Protein AF-A0A2G7G000-F1 (afdb_monomer_lite)

Structure (mmCIF, N/CA/C/O backbone):
data_AF-A0A2G7G000-F1
#
_entry.id   AF-A0A2G7G000-F1
#
loop_
_atom_site.group_PDB
_atom_site.id
_atom_site.type_symbol
_atom_site.label_atom_id
_atom_site.label_alt_id
_atom_site.label_comp_id
_atom_site.label_asym_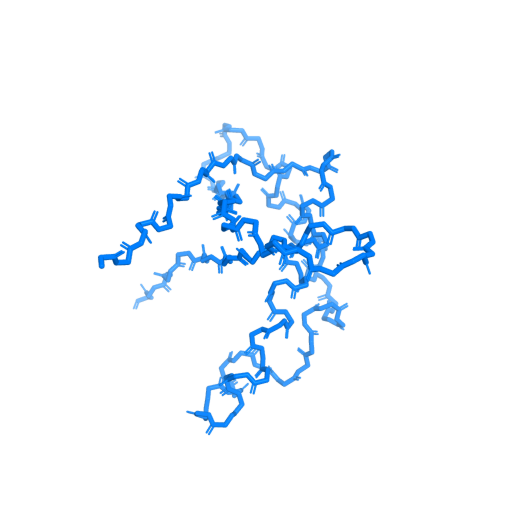id
_atom_site.label_entity_id
_atom_site.label_seq_id
_atom_site.pdbx_PDB_ins_code
_atom_site.Cartn_x
_atom_site.Cartn_y
_atom_site.Cartn_z
_atom_site.occupancy
_atom_site.B_iso_or_equiv
_atom_site.auth_seq_id
_atom_site.auth_comp_id
_atom_site.auth_asym_id
_atom_site.auth_atom_id
_atom_site.pdbx_PDB_model_num
ATOM 1 N N . MET A 1 1 ? -24.533 -7.191 -23.619 1.00 37.38 1 MET A N 1
ATOM 2 C CA . MET A 1 1 ? -24.565 -6.164 -22.559 1.00 37.38 1 MET A CA 1
ATOM 3 C C . MET A 1 1 ? -23.616 -6.609 -21.466 1.00 37.38 1 MET A C 1
ATOM 5 O O . MET A 1 1 ? -23.863 -7.637 -20.851 1.00 37.38 1 MET A O 1
ATOM 9 N N . SER A 1 2 ? -22.476 -5.940 -21.325 1.00 48.72 2 SER A N 1
ATOM 10 C CA . SER A 1 2 ? -21.493 -6.230 -20.278 1.00 48.72 2 SER A CA 1
ATOM 11 C C . SER A 1 2 ? -22.097 -5.888 -18.916 1.00 48.72 2 SER A C 1
ATOM 13 O O . SER A 1 2 ? -22.568 -4.767 -18.734 1.00 48.72 2 SER A O 1
ATOM 15 N N . LYS A 1 3 ? -22.117 -6.849 -17.983 1.00 58.22 3 LYS A N 1
ATOM 16 C CA . LYS A 1 3 ? -22.452 -6.590 -16.575 1.00 58.22 3 LYS A CA 1
ATOM 17 C C . LYS A 1 3 ? -21.545 -5.462 -16.080 1.00 58.22 3 LYS A C 1
ATOM 19 O O . LYS A 1 3 ? -20.327 -5.565 -16.199 1.00 58.22 3 LYS A O 1
ATOM 24 N N . SER A 1 4 ? -22.134 -4.389 -15.567 1.00 61.41 4 SER A N 1
ATOM 25 C CA . SER A 1 4 ? -21.396 -3.369 -14.832 1.00 61.41 4 SER A CA 1
ATOM 26 C C . SER A 1 4 ? -20.777 -4.054 -13.618 1.00 61.41 4 SER A C 1
ATOM 28 O O . SER A 1 4 ? -21.515 -4.567 -12.779 1.00 61.41 4 SER A O 1
ATOM 30 N N . ASN A 1 5 ? -19.448 -4.112 -13.533 1.00 67.00 5 ASN A N 1
ATOM 31 C CA . ASN A 1 5 ? -18.790 -4.582 -12.318 1.00 67.00 5 ASN A CA 1
ATOM 32 C C . ASN A 1 5 ? -19.070 -3.541 -11.230 1.00 67.00 5 ASN A C 1
ATOM 34 O O . ASN A 1 5 ? -18.538 -2.431 -11.275 1.00 67.00 5 ASN A O 1
ATOM 38 N N . GLN A 1 6 ? -19.978 -3.862 -10.312 1.00 80.62 6 GLN A N 1
ATOM 39 C CA . GLN A 1 6 ? -20.299 -2.997 -9.189 1.00 80.62 6 GLN A CA 1
ATOM 40 C C . GLN A 1 6 ? -19.199 -3.150 -8.140 1.00 80.62 6 GLN A C 1
ATOM 42 O O . GLN A 1 6 ? -18.964 -4.248 -7.638 1.00 80.62 6 GLN A O 1
ATOM 47 N N . PHE A 1 7 ? -18.517 -2.047 -7.834 1.00 85.81 7 PHE A N 1
ATOM 48 C CA . PHE A 1 7 ? -17.539 -1.997 -6.755 1.00 85.81 7 PHE A CA 1
ATOM 49 C C . PHE A 1 7 ? -18.228 -1.625 -5.441 1.00 85.81 7 PHE A C 1
ATOM 51 O O . PHE A 1 7 ? -19.014 -0.676 -5.388 1.00 85.81 7 PHE A O 1
ATOM 58 N N . GLN A 1 8 ? -17.906 -2.358 -4.382 1.00 88.94 8 GLN A N 1
ATOM 59 C CA . GLN A 1 8 ? -18.246 -2.043 -3.002 1.00 88.94 8 GLN A CA 1
ATOM 60 C C . GLN A 1 8 ? -16.993 -1.514 -2.307 1.00 88.94 8 GLN A C 1
ATOM 62 O O . GLN A 1 8 ? -15.932 -2.126 -2.378 1.00 88.94 8 GLN A O 1
ATOM 67 N N . PHE A 1 9 ? -17.098 -0.367 -1.643 1.00 88.88 9 PHE A N 1
ATOM 68 C CA . PHE A 1 9 ? -15.970 0.245 -0.949 1.00 88.88 9 PHE A CA 1
ATOM 69 C C . PHE A 1 9 ? -16.109 0.041 0.553 1.00 88.88 9 PHE A C 1
ATOM 71 O O . PHE A 1 9 ? -17.171 0.292 1.124 1.00 88.88 9 PHE A O 1
ATOM 78 N N . ARG A 1 10 ? -15.019 -0.361 1.199 1.00 92.50 10 ARG A N 1
ATOM 79 C CA . ARG A 1 10 ? -14.919 -0.441 2.660 1.00 92.50 10 ARG A CA 1
ATOM 80 C C . ARG A 1 10 ? -13.616 0.176 3.140 1.00 92.50 10 ARG A C 1
ATOM 82 O O . ARG A 1 10 ? -12.624 0.163 2.416 1.00 92.50 10 ARG A O 1
ATOM 89 N N . SER A 1 11 ? -13.599 0.697 4.362 1.00 91.12 11 SER A N 1
ATOM 90 C CA . SER A 1 11 ? -12.355 1.161 4.982 1.00 91.12 11 SER A CA 1
ATOM 91 C C . SER A 1 11 ? -11.384 -0.007 5.155 1.00 91.12 11 SER A C 1
ATOM 93 O O . SER A 1 11 ? -11.792 -1.113 5.525 1.00 91.12 11 SER A O 1
ATOM 95 N N . ALA A 1 12 ? -10.103 0.242 4.892 1.00 90.19 12 ALA A N 1
ATOM 96 C CA . ALA A 1 12 ? -9.053 -0.722 5.175 1.00 90.19 12 ALA A CA 1
ATOM 97 C C . ALA A 1 12 ? -8.930 -0.944 6.689 1.00 90.19 12 ALA A C 1
ATOM 99 O O . ALA A 1 12 ? -9.121 -0.033 7.498 1.00 90.19 12 ALA A O 1
ATOM 100 N N . SER A 1 13 ? -8.618 -2.174 7.072 1.00 91.31 13 SER A N 1
ATOM 101 C CA . SER A 1 13 ? -8.557 -2.632 8.449 1.00 91.31 13 SER A CA 1
ATOM 102 C C . SER A 1 13 ? -7.492 -3.706 8.613 1.00 91.31 13 SER A C 1
ATOM 104 O O . SER A 1 13 ? -7.367 -4.634 7.817 1.00 91.31 13 SER A O 1
ATOM 106 N N . LEU A 1 14 ? -6.768 -3.639 9.728 1.00 90.38 14 LEU A N 1
ATOM 107 C CA . LEU A 1 14 ? -5.777 -4.656 10.081 1.00 90.38 14 LEU A CA 1
ATOM 108 C C . LEU A 1 14 ? -6.397 -6.011 10.430 1.00 90.38 14 LEU A C 1
ATOM 110 O O . LEU A 1 14 ? -5.690 -7.010 10.445 1.00 90.38 14 LEU A O 1
ATOM 114 N N . ALA A 1 15 ? -7.703 -6.057 10.705 1.00 89.12 15 ALA A N 1
ATOM 115 C CA . ALA A 1 15 ? -8.401 -7.303 11.005 1.00 89.12 15 ALA A CA 1
ATOM 116 C C . ALA A 1 15 ? -8.620 -8.189 9.764 1.00 89.12 15 ALA A C 1
ATOM 118 O O . ALA A 1 15 ? -8.874 -9.379 9.915 1.00 89.12 15 ALA A O 1
ATOM 119 N N . HIS A 1 16 ? -8.527 -7.622 8.555 1.00 85.31 16 HIS A N 1
ATOM 120 C CA . HIS A 1 16 ? -8.828 -8.311 7.293 1.00 85.31 16 HIS A CA 1
ATOM 121 C C . HIS A 1 16 ? -7.584 -8.572 6.433 1.00 85.31 16 HIS A C 1
ATOM 123 O O . HIS A 1 16 ? -7.716 -8.827 5.241 1.00 85.31 16 HIS A O 1
ATOM 129 N N . ASP A 1 17 ? -6.387 -8.486 7.024 1.00 90.69 17 ASP A N 1
ATOM 130 C CA . ASP A 1 17 ? -5.106 -8.606 6.312 1.00 90.69 17 ASP A CA 1
ATOM 131 C C . ASP A 1 17 ? -4.937 -7.583 5.166 1.00 90.69 17 ASP A C 1
ATOM 133 O O . ASP A 1 17 ? -4.205 -7.788 4.196 1.00 90.69 17 ASP A O 1
ATOM 137 N N . ASP A 1 18 ? -5.610 -6.429 5.287 1.00 92.81 18 ASP A N 1
ATOM 138 C CA . ASP A 1 18 ? -5.643 -5.423 4.222 1.00 92.81 18 ASP A CA 1
ATOM 139 C C . ASP A 1 18 ? -4.256 -4.840 3.928 1.00 92.81 18 ASP A C 1
ATOM 141 O O . ASP A 1 18 ? -3.998 -4.413 2.807 1.00 92.81 18 ASP A O 1
ATOM 145 N N . THR A 1 19 ? -3.338 -4.857 4.899 1.00 93.56 19 THR A N 1
ATOM 146 C CA . THR A 1 19 ? -1.937 -4.470 4.685 1.00 93.56 19 THR A CA 1
ATOM 147 C C . THR A 1 19 ? -1.285 -5.333 3.607 1.00 93.56 19 THR A C 1
ATOM 149 O O . THR A 1 19 ? -0.755 -4.797 2.635 1.00 93.56 19 THR A O 1
ATOM 152 N N . GLN A 1 20 ? -1.339 -6.660 3.755 1.00 93.56 20 GLN A N 1
ATOM 153 C CA . GLN A 1 20 ? -0.721 -7.584 2.803 1.00 93.56 20 GLN A CA 1
ATOM 154 C C . GLN A 1 20 ? -1.450 -7.550 1.466 1.00 93.56 20 GLN A C 1
ATOM 156 O O . GLN A 1 20 ? -0.817 -7.555 0.411 1.00 93.56 20 GLN A O 1
ATOM 161 N N . PHE A 1 21 ? -2.776 -7.419 1.508 1.00 92.56 21 PHE A N 1
ATOM 162 C CA . PHE A 1 21 ? -3.584 -7.217 0.316 1.00 92.56 21 PHE A CA 1
ATOM 163 C C . PHE A 1 21 ? -3.143 -5.969 -0.480 1.00 92.56 21 PHE A C 1
ATOM 165 O O . PHE A 1 21 ? -2.931 -6.059 -1.690 1.00 92.56 21 PHE A O 1
ATOM 172 N N . ILE A 1 22 ? -2.955 -4.821 0.182 1.00 92.88 22 ILE A N 1
ATOM 173 C CA . ILE A 1 22 ? -2.488 -3.582 -0.459 1.00 92.88 22 ILE A CA 1
ATOM 174 C C . ILE A 1 22 ? -1.097 -3.795 -1.063 1.00 92.88 22 ILE A C 1
ATOM 176 O O . ILE A 1 22 ? -0.902 -3.506 -2.240 1.00 92.88 22 ILE A O 1
ATOM 180 N N . ILE A 1 23 ? -0.145 -4.339 -0.303 1.00 93.50 23 ILE A N 1
ATOM 181 C CA . ILE A 1 23 ? 1.224 -4.579 -0.788 1.00 93.50 23 ILE A CA 1
ATOM 182 C C . ILE A 1 23 ? 1.216 -5.486 -2.025 1.00 93.50 23 ILE A C 1
ATOM 184 O O . ILE A 1 23 ? 1.837 -5.159 -3.037 1.00 93.50 23 ILE A O 1
ATOM 188 N N . ALA A 1 24 ? 0.462 -6.585 -1.978 1.00 93.06 24 ALA A N 1
ATOM 189 C CA . ALA A 1 24 ? 0.328 -7.510 -3.097 1.00 93.06 24 ALA A CA 1
ATOM 190 C C . ALA A 1 24 ? -0.307 -6.843 -4.326 1.00 93.06 24 ALA A C 1
ATOM 192 O O . ALA A 1 24 ? 0.124 -7.090 -5.455 1.00 93.06 24 ALA A O 1
ATOM 193 N N . ALA A 1 25 ? -1.298 -5.967 -4.126 1.00 92.19 25 ALA A N 1
ATOM 194 C CA . ALA A 1 25 ? -1.892 -5.195 -5.210 1.00 92.19 25 ALA A CA 1
ATOM 195 C C . ALA A 1 25 ? -0.843 -4.300 -5.885 1.00 92.19 25 ALA A C 1
ATOM 197 O O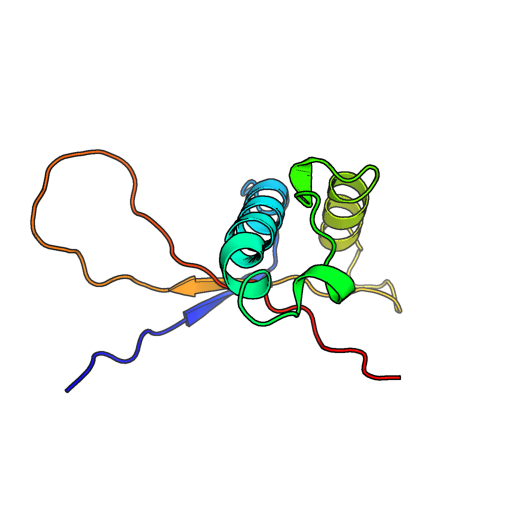 . ALA A 1 25 ? -0.734 -4.333 -7.110 1.00 92.19 25 ALA A O 1
ATOM 198 N N . PHE A 1 26 ? -0.019 -3.579 -5.118 1.00 90.62 26 PHE A N 1
ATOM 199 C CA . PHE A 1 26 ? 1.068 -2.756 -5.663 1.00 90.62 26 PHE A CA 1
ATOM 200 C C . PHE A 1 26 ? 2.099 -3.592 -6.431 1.00 90.62 26 PHE A C 1
ATOM 202 O O . PHE A 1 26 ? 2.406 -3.272 -7.581 1.00 90.62 26 PHE A O 1
ATOM 209 N N . ASP A 1 27 ? 2.570 -4.697 -5.853 1.00 91.81 27 ASP A N 1
ATOM 210 C CA . ASP A 1 27 ? 3.518 -5.601 -6.514 1.00 91.81 27 ASP A CA 1
ATOM 211 C C . ASP A 1 27 ? 2.972 -6.145 -7.837 1.00 91.81 27 ASP A C 1
ATOM 213 O O . ASP A 1 27 ? 3.702 -6.226 -8.827 1.00 91.81 27 ASP A O 1
ATOM 217 N N . SER A 1 28 ? 1.672 -6.449 -7.889 1.00 91.31 28 SER A N 1
ATOM 218 C CA . SER A 1 28 ? 1.019 -6.963 -9.096 1.00 91.31 28 SER A CA 1
ATOM 219 C C . SER A 1 28 ? 0.980 -5.962 -10.256 1.00 91.31 28 SER A C 1
ATOM 221 O O . SER A 1 28 ? 0.830 -6.376 -11.406 1.00 91.31 28 SER A O 1
ATOM 223 N N . THR A 1 29 ? 1.139 -4.658 -9.988 1.00 89.06 29 THR A N 1
ATOM 224 C CA . THR A 1 29 ? 1.137 -3.620 -11.034 1.00 89.06 29 THR A CA 1
ATOM 225 C C . THR A 1 29 ? 2.483 -3.473 -11.735 1.00 89.06 29 THR A C 1
ATOM 227 O O . THR A 1 29 ? 2.514 -3.146 -12.923 1.00 89.06 29 THR A O 1
ATOM 230 N N . LEU A 1 30 ? 3.594 -3.752 -11.042 1.00 88.25 30 LEU A N 1
ATOM 231 C CA . LEU A 1 30 ? 4.944 -3.501 -11.554 1.00 88.25 30 LEU A CA 1
ATOM 232 C C . LEU A 1 30 ? 5.218 -4.171 -12.914 1.00 88.25 30 LEU A C 1
ATOM 234 O O . LEU A 1 30 ? 5.694 -3.468 -13.808 1.00 88.25 30 LEU A O 1
ATOM 238 N N . PRO A 1 31 ? 4.847 -5.450 -13.156 1.00 88.31 31 PRO A N 1
ATOM 239 C CA . PRO A 1 31 ? 5.064 -6.093 -14.455 1.00 88.31 31 PRO A CA 1
ATOM 240 C C . PRO A 1 31 ? 4.383 -5.383 -15.630 1.00 88.31 31 PRO A C 1
ATOM 242 O O . PRO A 1 31 ? 4.853 -5.487 -16.761 1.00 88.31 31 PRO A O 1
ATOM 245 N N . TYR A 1 32 ? 3.289 -4.659 -15.379 1.00 87.25 32 TYR A N 1
ATOM 246 C CA . TYR A 1 32 ? 2.565 -3.904 -16.403 1.00 87.25 32 TYR A CA 1
ATOM 247 C C . TYR A 1 32 ? 3.144 -2.504 -16.618 1.00 87.25 32 TYR A C 1
ATOM 249 O O . TYR A 1 32 ? 3.045 -1.971 -17.720 1.00 87.25 32 TYR A O 1
ATOM 257 N N . LEU A 1 33 ? 3.772 -1.917 -15.594 1.00 84.31 33 LEU A N 1
ATOM 258 C CA . LEU A 1 33 ? 4.381 -0.585 -15.656 1.00 84.31 33 LEU A CA 1
ATOM 259 C C . LEU A 1 33 ? 5.778 -0.595 -16.292 1.00 84.31 33 LEU A C 1
ATOM 261 O O . LEU A 1 33 ? 6.162 0.374 -16.952 1.00 84.31 33 LEU A O 1
ATOM 265 N N . THR A 1 34 ? 6.532 -1.685 -16.132 1.00 84.00 34 THR A N 1
ATOM 266 C CA . THR A 1 34 ? 7.859 -1.857 -16.742 1.00 84.00 34 THR A CA 1
ATOM 267 C C . THR A 1 34 ? 7.859 -1.675 -18.269 1.00 84.00 34 THR A C 1
ATOM 269 O O . THR A 1 34 ? 8.613 -0.826 -18.749 1.00 84.00 34 THR A O 1
ATOM 272 N N . PRO A 1 35 ? 7.031 -2.386 -19.065 1.00 85.69 35 PRO A N 1
ATOM 273 C CA . PRO A 1 35 ? 7.094 -2.308 -20.528 1.00 85.69 35 PRO A CA 1
ATOM 274 C C . PRO A 1 35 ? 6.661 -0.952 -21.096 1.00 85.69 35 PRO A C 1
ATOM 276 O O . PRO A 1 35 ? 7.076 -0.595 -22.194 1.00 85.69 35 PRO A O 1
ATOM 279 N N . ILE A 1 36 ? 5.855 -0.181 -20.361 1.00 86.12 36 ILE A N 1
ATOM 280 C CA . ILE A 1 36 ? 5.404 1.154 -20.783 1.00 86.12 36 ILE A CA 1
ATOM 281 C C . ILE A 1 36 ? 6.357 2.278 -20.343 1.00 86.12 36 ILE A C 1
ATOM 283 O O . ILE A 1 36 ? 6.039 3.451 -20.510 1.00 86.12 36 ILE A O 1
ATOM 287 N N . GLY A 1 37 ? 7.527 1.940 -19.785 1.00 79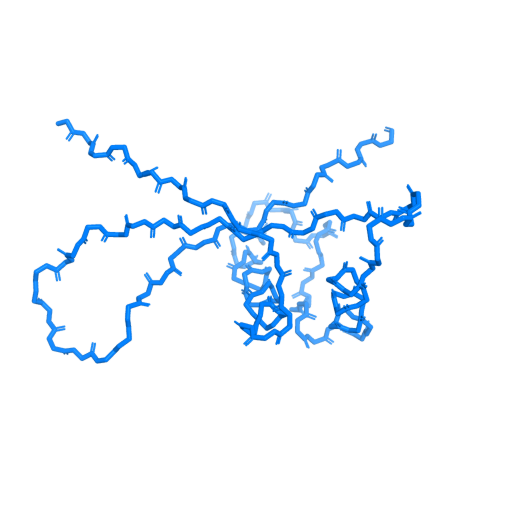.38 37 GLY A N 1
ATOM 288 C CA . GLY A 1 37 ? 8.560 2.908 -19.401 1.00 79.38 37 GLY A CA 1
ATOM 289 C C . GLY A 1 37 ? 8.296 3.640 -18.082 1.00 79.38 37 GLY A C 1
ATOM 290 O O . GLY A 1 37 ? 9.049 4.538 -17.718 1.00 79.38 37 GLY A O 1
ATOM 291 N N . PHE A 1 38 ? 7.266 3.243 -17.328 1.00 78.31 38 PHE A N 1
ATOM 292 C CA . PHE A 1 38 ? 6.938 3.835 -16.025 1.00 78.31 38 PHE A CA 1
ATOM 293 C C . PHE A 1 38 ? 7.686 3.172 -14.855 1.00 78.31 38 PHE A C 1
ATOM 295 O O . PHE A 1 38 ? 7.614 3.665 -13.729 1.00 78.31 38 PHE A O 1
ATOM 302 N N . GLY A 1 39 ? 8.459 2.108 -15.110 1.00 74.44 39 GLY A N 1
ATOM 303 C CA . GLY A 1 39 ? 9.259 1.417 -14.091 1.00 74.44 39 GLY A CA 1
ATOM 304 C C . GLY A 1 39 ? 10.218 2.335 -13.320 1.00 74.44 39 GLY A C 1
ATOM 305 O O . GLY A 1 39 ? 10.396 2.153 -12.122 1.00 74.44 39 GLY A O 1
ATOM 306 N N . GLY A 1 40 ? 10.759 3.382 -13.956 1.00 75.81 40 GLY A N 1
ATOM 307 C CA . GLY A 1 40 ? 11.650 4.346 -13.296 1.00 75.81 40 GLY A CA 1
ATOM 308 C C . GLY A 1 40 ? 10.966 5.233 -12.245 1.00 75.81 40 GLY A C 1
ATOM 309 O O . GLY A 1 40 ? 11.582 5.561 -11.238 1.00 75.81 40 GLY A O 1
ATOM 310 N N . MET A 1 41 ? 9.688 5.586 -12.438 1.00 79.50 41 MET A N 1
ATOM 311 C CA . MET A 1 41 ? 8.921 6.370 -11.454 1.00 79.50 41 MET A CA 1
ATOM 312 C C . MET A 1 41 ? 8.462 5.519 -10.275 1.00 79.50 41 MET A C 1
ATOM 314 O O . MET A 1 41 ? 8.427 5.985 -9.140 1.00 79.50 41 MET A O 1
ATOM 318 N N . TRP A 1 42 ? 8.097 4.270 -10.548 1.00 82.56 42 TRP A N 1
ATOM 319 C CA . TRP A 1 42 ? 7.556 3.381 -9.530 1.00 82.56 42 TRP A CA 1
ATOM 320 C C . TRP A 1 42 ? 8.642 2.597 -8.810 1.00 82.56 42 TRP A C 1
ATOM 322 O O . TRP A 1 42 ? 8.401 2.161 -7.690 1.00 82.56 42 TRP A O 1
ATOM 332 N N . GLY A 1 43 ? 9.830 2.471 -9.400 1.00 81.62 43 GLY A N 1
ATOM 333 C CA . GLY A 1 43 ? 10.919 1.610 -8.959 1.00 81.62 43 GLY A CA 1
ATOM 334 C C . GLY A 1 43 ? 10.734 0.168 -9.439 1.00 81.62 43 GLY A C 1
ATOM 335 O O . GLY A 1 43 ? 9.617 -0.331 -9.542 1.00 81.62 43 GLY A O 1
ATOM 336 N N . GLU A 1 44 ? 11.842 -0.526 -9.691 1.00 80.50 44 GLU A N 1
ATOM 337 C CA . GLU A 1 44 ? 11.831 -1.916 -10.181 1.00 80.50 44 GLU A CA 1
ATOM 338 C C . GLU A 1 44 ? 11.697 -2.952 -9.056 1.00 80.50 44 GLU A C 1
ATOM 340 O O . GLU A 1 44 ? 11.323 -4.100 -9.286 1.00 80.50 44 GLU A O 1
ATOM 345 N N . ARG A 1 45 ? 11.998 -2.551 -7.817 1.00 89.81 45 ARG A N 1
ATOM 346 C CA . ARG A 1 45 ? 11.933 -3.433 -6.651 1.00 89.81 45 ARG A CA 1
ATOM 347 C C . ARG A 1 45 ? 10.483 -3.576 -6.173 1.00 89.81 45 ARG A C 1
ATOM 349 O O . ARG A 1 45 ? 9.859 -2.542 -5.921 1.00 89.81 45 ARG A O 1
ATOM 356 N N . PRO A 1 46 ? 9.964 -4.798 -5.961 1.00 91.44 46 PRO A N 1
ATOM 357 C CA . PRO A 1 46 ? 8.663 -5.011 -5.331 1.00 91.44 46 PRO A CA 1
ATOM 358 C C . PRO A 1 46 ? 8.523 -4.232 -4.021 1.00 91.44 46 PRO A C 1
ATOM 360 O O . PRO A 1 46 ? 9.470 -4.155 -3.236 1.00 91.44 46 P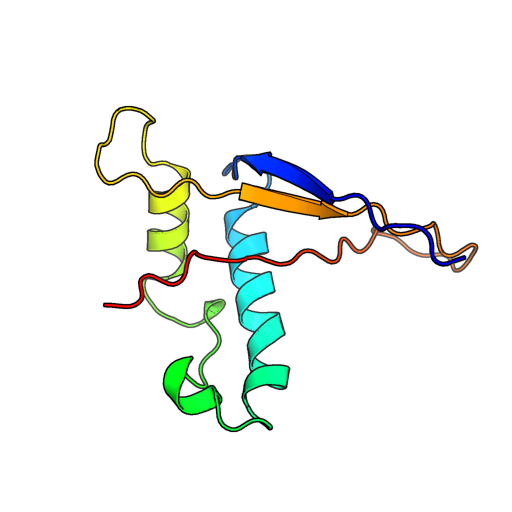RO A O 1
ATOM 363 N N . PHE A 1 47 ? 7.355 -3.646 -3.790 1.00 91.56 47 PHE A N 1
ATOM 364 C CA . PHE A 1 47 ? 6.984 -2.932 -2.573 1.00 91.56 47 PHE A CA 1
ATOM 365 C C . PHE A 1 47 ? 7.064 -3.820 -1.334 1.00 91.56 47 PHE A C 1
ATOM 367 O O . PHE A 1 47 ? 7.531 -3.347 -0.301 1.00 91.56 47 PHE A O 1
ATOM 374 N N . SER A 1 48 ? 6.738 -5.110 -1.448 1.00 92.12 48 SER A N 1
ATOM 375 C CA . SER A 1 48 ? 6.957 -6.094 -0.370 1.00 92.12 48 SER A CA 1
ATOM 376 C C . SER A 1 48 ? 8.416 -6.214 0.070 1.00 92.12 48 SER A C 1
ATOM 378 O O . SER A 1 48 ? 8.704 -6.626 1.188 1.00 92.12 48 SER A O 1
ATOM 380 N N . GLN A 1 49 ? 9.358 -5.848 -0.799 1.00 94.19 49 GLN A N 1
ATOM 381 C CA . GLN A 1 49 ? 10.784 -5.886 -0.503 1.00 94.19 49 GLN A CA 1
ATOM 382 C C . GLN A 1 49 ? 11.334 -4.516 -0.101 1.00 94.19 49 GLN A C 1
ATOM 384 O O . GLN A 1 49 ? 12.528 -4.424 0.191 1.00 94.19 49 GLN A O 1
ATOM 389 N N . ARG A 1 50 ? 10.528 -3.447 -0.128 1.00 92.75 50 ARG A N 1
ATOM 390 C CA . ARG A 1 50 ? 10.967 -2.098 0.247 1.00 92.75 50 ARG A CA 1
ATOM 391 C C . ARG A 1 50 ? 10.899 -1.944 1.756 1.00 92.75 50 ARG A C 1
ATOM 393 O O . ARG A 1 50 ? 9.858 -2.149 2.373 1.00 92.75 50 ARG A O 1
ATOM 400 N N . GLU A 1 51 ? 12.021 -1.550 2.338 1.00 93.19 51 GLU A N 1
ATOM 401 C CA . GLU A 1 51 ? 12.095 -1.251 3.762 1.00 93.19 51 GLU A CA 1
ATOM 402 C C . GLU A 1 51 ? 11.142 -0.097 4.112 1.00 93.19 51 GLU A C 1
ATOM 404 O O . GLU A 1 51 ? 11.062 0.891 3.385 1.00 93.19 51 GLU A O 1
ATOM 409 N N . GLY A 1 52 ? 10.387 -0.241 5.202 1.00 91.44 52 GLY A N 1
ATOM 410 C CA . GLY A 1 52 ? 9.459 0.783 5.690 1.00 91.44 52 GLY A CA 1
ATOM 411 C C . GLY A 1 52 ? 8.062 0.751 5.064 1.00 91.44 52 GLY A C 1
ATOM 412 O O . GLY A 1 52 ? 7.115 1.210 5.702 1.00 91.44 52 GLY A O 1
ATOM 413 N N . PHE A 1 53 ? 7.886 0.176 3.867 1.00 91.56 53 PHE A N 1
ATOM 414 C CA . PHE A 1 53 ? 6.615 0.284 3.138 1.00 91.56 53 PHE A CA 1
ATOM 415 C C . PHE A 1 53 ? 5.450 -0.411 3.853 1.00 91.56 53 PHE A C 1
ATOM 417 O O . PHE A 1 53 ? 4.358 0.149 3.974 1.00 91.56 53 PHE A O 1
ATOM 424 N N . GLU A 1 54 ? 5.679 -1.613 4.385 1.00 92.94 54 GLU A N 1
ATOM 425 C CA . GLU A 1 54 ? 4.675 -2.315 5.186 1.00 92.94 54 GLU A CA 1
ATOM 426 C C . GLU A 1 54 ? 4.331 -1.529 6.455 1.00 92.94 54 GLU A C 1
ATOM 428 O O . GLU A 1 54 ? 3.158 -1.336 6.779 1.00 92.94 54 GLU A O 1
ATOM 433 N N . GLN A 1 55 ? 5.346 -1.018 7.155 1.00 94.00 55 GLN A N 1
ATOM 434 C CA . GLN A 1 55 ? 5.156 -0.262 8.389 1.00 94.00 55 GLN A CA 1
ATOM 435 C C . GLN A 1 55 ? 4.356 1.019 8.135 1.00 94.00 55 GLN A C 1
ATOM 437 O O . GLN A 1 55 ? 3.462 1.348 8.916 1.00 94.00 55 GLN A O 1
ATOM 442 N N . ASP A 1 56 ? 4.635 1.725 7.044 1.00 91.19 56 ASP A N 1
ATOM 443 C CA . ASP A 1 56 ? 3.931 2.952 6.675 1.00 91.19 56 ASP A CA 1
ATOM 444 C C . ASP A 1 56 ? 2.501 2.678 6.192 1.00 91.19 56 ASP A C 1
ATOM 446 O O . ASP A 1 56 ? 1.578 3.433 6.522 1.00 91.19 56 ASP A O 1
ATOM 450 N N . THR A 1 57 ? 2.274 1.543 5.526 1.00 91.19 57 THR A N 1
ATOM 451 C CA . THR A 1 57 ? 0.926 1.058 5.190 1.00 91.19 57 THR A CA 1
ATOM 452 C C . THR A 1 57 ? 0.119 0.783 6.462 1.00 91.19 57 THR A C 1
ATOM 454 O O . THR A 1 57 ? -0.996 1.286 6.614 1.00 91.19 57 THR A O 1
ATOM 457 N N . VAL A 1 58 ? 0.699 0.071 7.437 1.00 93.56 58 VAL A N 1
ATOM 458 C CA . VAL A 1 58 ? 0.063 -0.188 8.741 1.00 93.56 58 VAL A CA 1
ATOM 459 C C . VAL A 1 58 ? -0.239 1.113 9.483 1.00 93.56 58 VAL A C 1
ATOM 461 O O . VAL A 1 58 ? -1.336 1.264 10.024 1.00 93.56 58 VAL A O 1
ATOM 464 N N . LYS A 1 59 ? 0.705 2.062 9.518 1.00 91.50 59 LYS A N 1
ATOM 465 C CA . LYS A 1 59 ? 0.487 3.376 10.146 1.00 91.50 59 LYS A CA 1
ATOM 466 C C . LYS A 1 59 ? -0.687 4.103 9.498 1.00 91.50 59 LYS A C 1
ATOM 468 O O . LYS A 1 59 ? -1.538 4.613 10.220 1.00 91.50 59 LYS A O 1
ATOM 473 N N . SER A 1 60 ? -0.762 4.100 8.168 1.00 89.38 60 SER A N 1
ATOM 474 C CA . SER A 1 60 ? -1.841 4.752 7.417 1.00 89.38 60 SER A CA 1
ATOM 475 C C . SER A 1 60 ? -3.211 4.155 7.750 1.00 89.38 60 SER A C 1
ATOM 477 O O . SER A 1 60 ? -4.156 4.899 7.991 1.00 89.38 60 SER A O 1
ATOM 479 N N . ILE A 1 61 ? -3.309 2.825 7.867 1.00 90.62 61 ILE A N 1
ATOM 480 C CA . ILE A 1 61 ? -4.551 2.140 8.269 1.00 90.62 61 ILE A CA 1
ATOM 481 C C . ILE A 1 61 ? -4.933 2.467 9.723 1.00 90.62 61 ILE A C 1
ATOM 483 O O . ILE A 1 61 ? -6.111 2.643 10.029 1.00 90.62 61 ILE A O 1
ATOM 487 N N . LYS A 1 62 ? -3.953 2.557 10.635 1.00 90.38 62 LYS A N 1
ATOM 488 C CA . LYS A 1 62 ? -4.194 2.820 12.067 1.00 90.38 62 LYS A CA 1
ATOM 489 C C . LYS A 1 62 ? -4.508 4.277 12.399 1.00 90.38 62 LYS A C 1
ATOM 491 O O . LYS A 1 62 ? -4.964 4.524 13.516 1.00 90.38 62 LYS A O 1
ATOM 496 N N . LYS A 1 63 ? -4.219 5.234 11.509 1.00 85.69 63 LYS A N 1
ATOM 497 C CA . LYS A 1 63 ? -4.367 6.660 11.829 1.00 85.69 63 LYS A CA 1
ATOM 498 C C . LYS A 1 63 ? -5.806 6.969 12.287 1.00 85.69 63 LYS A C 1
ATOM 500 O O . LYS A 1 63 ? -6.752 6.625 11.569 1.00 85.69 63 LYS A O 1
ATOM 505 N N . PRO A 1 64 ? -5.980 7.592 13.468 1.00 78.81 64 PRO A N 1
ATOM 506 C CA . PRO A 1 64 ? -7.294 7.876 14.034 1.00 78.81 64 PRO A CA 1
ATOM 507 C C . PRO A 1 64 ? -8.020 8.950 13.223 1.00 78.81 64 PRO A C 1
ATOM 509 O O . PRO A 1 64 ? -7.388 9.793 12.596 1.00 78.81 64 PRO A O 1
ATOM 512 N N . GLU A 1 65 ? -9.354 8.964 13.274 1.00 76.81 65 GLU A N 1
ATOM 513 C CA . GLU A 1 65 ? -10.175 9.870 12.450 1.00 76.81 65 GLU A CA 1
ATOM 514 C C . GLU A 1 65 ? -9.943 11.357 12.712 1.00 76.81 65 GLU A C 1
ATOM 516 O O . GLU A 1 65 ? -10.228 12.184 11.857 1.00 76.81 65 GLU A O 1
ATOM 521 N N . GLN A 1 66 ? -9.436 11.683 13.896 1.00 78.12 66 GLN A N 1
ATOM 522 C CA . GLN A 1 66 ? -9.211 13.048 14.361 1.00 78.12 66 GLN A CA 1
ATOM 523 C C . GLN A 1 66 ? -7.854 13.616 13.914 1.00 78.12 66 GLN A C 1
ATOM 525 O O . GLN A 1 66 ? -7.573 14.785 14.171 1.00 78.12 66 GLN A O 1
ATOM 530 N N . ASP A 1 67 ? -7.004 12.804 13.278 1.00 81.00 67 ASP A N 1
ATOM 531 C CA . ASP A 1 67 ? -5.731 13.255 12.718 1.00 81.00 67 ASP A CA 1
ATOM 532 C C . ASP A 1 67 ? -5.992 14.060 11.431 1.00 81.00 67 ASP A C 1
ATOM 534 O O . ASP A 1 67 ? -6.563 13.545 10.469 1.00 81.00 67 ASP A O 1
ATOM 538 N N . GLN A 1 68 ? -5.588 15.333 11.425 1.00 76.12 68 GLN A N 1
ATOM 539 C CA . GLN A 1 68 ? -5.790 16.249 10.295 1.00 76.12 68 GLN A CA 1
ATOM 540 C C . GLN A 1 68 ? -4.986 15.834 9.054 1.00 76.12 68 GLN A C 1
ATOM 542 O O . GLN A 1 68 ? -5.404 16.131 7.938 1.00 76.12 68 GLN A O 1
ATOM 547 N N . ASP A 1 69 ? -3.903 15.072 9.238 1.00 80.88 69 ASP A N 1
ATOM 548 C CA . ASP A 1 69 ? -3.062 14.534 8.165 1.00 80.88 69 ASP A CA 1
ATOM 549 C C . ASP A 1 69 ? -3.392 13.058 7.880 1.00 80.88 69 ASP A C 1
ATOM 551 O O . ASP A 1 69 ? -2.529 12.254 7.490 1.00 80.88 69 ASP A O 1
ATOM 555 N N . ARG A 1 70 ? -4.628 12.632 8.165 1.00 80.25 70 ARG A N 1
ATOM 556 C CA . ARG A 1 70 ? -5.067 11.262 7.905 1.00 80.25 70 ARG A CA 1
ATOM 557 C C . ARG A 1 70 ? -5.270 11.036 6.414 1.00 80.25 70 ARG A C 1
ATOM 559 O O . ARG A 1 70 ? -6.033 11.730 5.751 1.00 80.25 70 ARG A O 1
ATOM 566 N N . ILE A 1 71 ? -4.672 9.956 5.921 1.00 82.75 71 ILE A N 1
ATOM 567 C CA . ILE A 1 71 ? -5.017 9.388 4.622 1.00 82.75 71 ILE A CA 1
ATOM 568 C C . ILE A 1 71 ? -6.035 8.277 4.859 1.00 82.75 71 ILE A C 1
ATOM 570 O O . ILE A 1 71 ? -5.772 7.322 5.591 1.00 82.75 71 ILE A O 1
ATOM 574 N N . HIS A 1 72 ? -7.214 8.415 4.258 1.00 84.31 72 HIS A N 1
ATOM 575 C CA . HIS A 1 72 ? -8.241 7.384 4.316 1.00 84.31 72 HIS A CA 1
ATOM 576 C C . HIS A 1 72 ? -7.953 6.314 3.268 1.00 84.31 72 HIS A C 1
ATOM 578 O O . HIS A 1 72 ? -8.011 6.569 2.066 1.00 84.31 72 HIS A O 1
ATOM 584 N N . VAL A 1 73 ? -7.647 5.107 3.736 1.00 88.62 73 VAL A N 1
ATOM 585 C CA . VAL A 1 73 ? -7.390 3.960 2.866 1.00 88.62 73 VAL A CA 1
ATOM 586 C C . VAL A 1 73 ? -8.670 3.144 2.729 1.00 88.62 73 VAL A C 1
ATOM 588 O O . VAL A 1 73 ? -9.252 2.718 3.728 1.00 88.62 73 VAL A O 1
ATOM 591 N N . PHE A 1 74 ? -9.095 2.913 1.489 1.00 91.25 74 PHE A N 1
ATOM 592 C CA . PHE A 1 74 ? -10.271 2.113 1.159 1.00 91.25 74 PHE A CA 1
ATOM 593 C C . PHE A 1 74 ? -9.888 0.908 0.300 1.00 91.25 74 PHE A C 1
ATOM 595 O O . PHE A 1 74 ? -8.985 0.988 -0.532 1.00 91.25 74 PHE A O 1
ATOM 602 N N . ILE A 1 75 ? -10.616 -0.190 0.484 1.00 91.00 75 ILE A N 1
ATOM 603 C CA . ILE A 1 75 ? -10.566 -1.386 -0.354 1.00 91.00 75 ILE A CA 1
ATOM 604 C C . ILE A 1 75 ? -11.810 -1.393 -1.242 1.00 91.00 75 ILE A C 1
ATOM 606 O O . ILE A 1 75 ? -12.928 -1.264 -0.740 1.00 91.00 75 ILE A O 1
ATOM 610 N N . ALA A 1 76 ? -11.605 -1.538 -2.551 1.00 90.38 76 ALA A N 1
ATOM 611 C CA . ALA A 1 76 ? -12.667 -1.608 -3.550 1.00 90.38 76 ALA A CA 1
ATOM 612 C C . ALA A 1 76 ? -12.913 -3.064 -3.966 1.00 90.38 76 ALA A C 1
ATOM 614 O O . ALA A 1 76 ? -12.188 -3.617 -4.783 1.00 90.38 76 ALA A O 1
ATOM 615 N N . GLU A 1 77 ? -13.932 -3.708 -3.423 1.00 87.81 77 GLU A N 1
ATOM 616 C CA . GLU A 1 77 ? -14.262 -5.098 -3.726 1.00 87.81 77 GLU A CA 1
ATOM 617 C C . GLU A 1 77 ? -15.209 -5.171 -4.930 1.00 87.81 77 GLU A C 1
ATOM 619 O O . GLU A 1 77 ? -16.219 -4.477 -4.967 1.00 87.81 77 GLU A O 1
ATOM 624 N N . ALA A 1 78 ? -14.897 -6.002 -5.925 1.00 85.38 78 ALA A N 1
ATOM 625 C CA . ALA A 1 78 ? -15.791 -6.276 -7.048 1.00 85.38 78 ALA A CA 1
ATOM 626 C C . ALA A 1 78 ? -16.352 -7.693 -6.949 1.00 85.38 78 ALA A C 1
ATOM 628 O O . ALA A 1 78 ? -15.609 -8.643 -6.688 1.00 85.38 78 ALA A O 1
ATOM 629 N N . GLU A 1 79 ? -17.644 -7.841 -7.228 1.00 77.94 79 GLU A N 1
ATOM 630 C CA . GLU A 1 79 ? -18.229 -9.152 -7.494 1.00 77.94 79 GLU A CA 1
ATOM 631 C C . GLU A 1 79 ? -17.764 -9.624 -8.870 1.00 77.94 79 GLU A C 1
ATOM 633 O O . GLU A 1 79 ? -18.113 -9.045 -9.903 1.00 77.94 79 GLU A O 1
ATOM 638 N N . THR A 1 80 ? -16.957 -10.679 -8.902 1.00 68.38 80 THR A N 1
ATOM 639 C CA . THR A 1 80 ? -16.676 -11.374 -10.153 1.00 68.38 80 THR A CA 1
ATOM 640 C C . THR A 1 80 ? -17.863 -12.290 -10.450 1.00 68.38 80 THR A C 1
ATOM 642 O O . THR A 1 80 ? -18.316 -13.007 -9.557 1.00 68.38 80 THR A O 1
ATOM 645 N N . PRO A 1 81 ? -18.436 -12.265 -11.670 1.00 64.12 81 PRO A N 1
ATOM 646 C CA . PRO A 1 81 ? -19.460 -13.237 -12.017 1.00 64.12 81 PRO A CA 1
ATOM 647 C C . PRO A 1 81 ? -18.846 -14.627 -11.862 1.00 64.12 81 PRO A C 1
ATOM 649 O O . PRO A 1 81 ? -17.796 -14.877 -12.455 1.00 64.12 81 PRO A O 1
ATOM 652 N N . ASP A 1 82 ? -19.486 -15.489 -11.063 1.00 58.38 82 ASP A N 1
ATOM 653 C CA . ASP A 1 82 ? -19.065 -16.874 -10.860 1.00 58.38 82 ASP A CA 1
ATOM 654 C C . ASP A 1 82 ? -18.742 -17.489 -12.219 1.00 58.38 82 ASP A C 1
ATOM 656 O O . ASP A 1 82 ? -19.626 -17.735 -13.048 1.00 58.38 82 ASP A O 1
ATOM 660 N N . SER A 1 83 ? -17.456 -17.714 -12.480 1.00 52.19 83 SER A N 1
ATOM 661 C CA . SER A 1 83 ? -17.048 -18.574 -13.573 1.00 52.19 83 SER A CA 1
ATOM 662 C C . SER A 1 83 ? -17.542 -19.965 -13.206 1.00 52.19 83 SER A C 1
ATOM 664 O O . SER A 1 83 ? -16.904 -20.675 -12.429 1.00 52.19 83 SER A O 1
ATOM 666 N N . VAL A 1 84 ? -18.723 -20.316 -13.715 1.00 49.03 84 VAL A N 1
ATOM 667 C CA . VAL A 1 84 ? -19.305 -21.649 -13.612 1.00 49.03 84 VAL A CA 1
ATOM 668 C C . VAL A 1 84 ? -18.227 -22.673 -13.978 1.00 49.03 84 VAL A C 1
ATOM 670 O O . VAL A 1 84 ? -17.782 -22.738 -15.120 1.00 49.03 84 VAL A O 1
ATOM 673 N N . ASN A 1 85 ? -17.850 -23.470 -12.975 1.00 43.94 85 ASN A N 1
ATOM 674 C CA . ASN A 1 85 ? -16.968 -24.635 -13.019 1.00 43.94 85 ASN A CA 1
ATOM 675 C C . ASN A 1 85 ? -15.515 -24.421 -13.488 1.00 43.94 85 ASN A C 1
ATOM 677 O O . ASN A 1 85 ? -15.198 -24.500 -14.673 1.00 43.94 85 ASN A O 1
ATOM 681 N N . ARG A 1 86 ? -14.597 -24.434 -12.518 1.00 38.66 86 ARG A N 1
ATOM 682 C CA . ARG A 1 86 ? -13.731 -25.606 -12.291 1.00 38.66 86 ARG A CA 1
ATOM 683 C C . ARG A 1 86 ? -13.355 -25.655 -10.816 1.00 38.66 86 ARG A C 1
ATOM 685 O O . ARG A 1 86 ? -12.925 -24.651 -10.264 1.00 38.66 86 ARG A O 1
ATOM 692 N N . ASN A 1 87 ? -13.574 -26.816 -10.207 1.00 45.28 87 ASN A N 1
ATOM 693 C CA . ASN A 1 87 ? -13.115 -27.171 -8.870 1.00 45.28 87 ASN A CA 1
ATOM 694 C C . ASN A 1 87 ? -11.720 -26.600 -8.601 1.00 45.28 87 ASN A C 1
ATOM 696 O O . ASN A 1 87 ? -10.773 -27.021 -9.251 1.00 45.28 87 ASN A O 1
ATOM 700 N N . GLU A 1 88 ? -11.619 -25.642 -7.687 1.00 40.41 88 GLU A N 1
ATOM 701 C CA . GLU A 1 88 ? -10.731 -25.653 -6.526 1.00 40.41 88 GLU A CA 1
ATOM 702 C C . GLU A 1 88 ? -10.738 -24.278 -5.846 1.00 40.41 88 GLU A C 1
ATOM 704 O O . GLU A 1 88 ? -11.122 -23.257 -6.406 1.00 40.41 88 GLU A O 1
ATOM 709 N N . HIS A 1 89 ? -10.406 -24.339 -4.566 1.00 46.59 89 HIS A N 1
ATOM 710 C CA . HIS A 1 89 ? -10.510 -23.347 -3.508 1.00 46.59 89 HIS A CA 1
ATOM 711 C C . HIS A 1 89 ? -10.126 -21.896 -3.879 1.00 46.59 89 HIS A C 1
ATOM 713 O O . HIS A 1 89 ? -9.195 -21.644 -4.640 1.00 46.59 89 HIS A O 1
ATOM 719 N N . THR A 1 90 ? -10.765 -20.956 -3.170 1.00 43.91 90 THR A N 1
ATOM 720 C CA . THR A 1 90 ? -10.490 -19.506 -3.048 1.00 43.91 90 THR A CA 1
ATOM 721 C C . THR A 1 90 ? -10.894 -18.590 -4.213 1.00 43.91 90 THR A C 1
ATOM 723 O O . THR A 1 90 ? -10.209 -18.458 -5.224 1.00 43.91 90 THR A O 1
ATOM 726 N N . GLY A 1 91 ? -12.004 -17.867 -4.005 1.00 39.22 91 GLY A N 1
ATOM 727 C CA . GLY A 1 91 ? -12.474 -16.786 -4.869 1.00 39.22 91 GLY A CA 1
ATOM 728 C C . GLY A 1 91 ? -11.408 -15.705 -5.049 1.00 39.22 91 GLY A C 1
ATOM 729 O O . GLY A 1 91 ? -11.000 -15.040 -4.096 1.00 39.22 91 GLY A O 1
ATOM 730 N N . ARG A 1 92 ? -10.949 -15.532 -6.289 1.00 45.53 92 ARG A N 1
ATOM 731 C CA . ARG A 1 92 ? -10.026 -14.459 -6.663 1.00 45.53 92 ARG A CA 1
ATOM 732 C C . ARG A 1 92 ? -10.785 -13.137 -6.725 1.00 45.53 92 ARG A C 1
ATOM 734 O O . ARG A 1 92 ? -11.524 -12.881 -7.672 1.00 45.53 92 ARG A O 1
ATOM 741 N N . LYS A 1 93 ? -10.564 -12.297 -5.714 1.00 44.78 93 LYS A N 1
ATOM 742 C CA . LYS A 1 93 ? -10.915 -10.876 -5.726 1.00 44.78 93 LYS A CA 1
ATOM 743 C C . LYS A 1 93 ? -9.880 -10.138 -6.584 1.00 44.78 93 LYS A C 1
ATOM 745 O O . LYS A 1 93 ? -8.710 -10.076 -6.219 1.00 44.78 93 LYS A O 1
ATOM 750 N N . THR A 1 94 ? -10.286 -9.604 -7.734 1.00 43.06 94 THR A N 1
ATOM 751 C CA . THR A 1 94 ? -9.473 -8.637 -8.489 1.00 43.06 94 THR A CA 1
ATOM 752 C C . THR A 1 94 ? -9.804 -7.252 -7.956 1.00 43.06 94 THR A C 1
ATOM 754 O O . THR A 1 94 ? -10.952 -6.825 -8.055 1.00 43.06 94 THR A O 1
ATOM 757 N N . VAL A 1 95 ? -8.834 -6.572 -7.346 1.00 46.56 95 VAL A N 1
ATOM 758 C CA . VAL A 1 95 ? -9.080 -5.312 -6.633 1.00 46.56 95 VAL A CA 1
ATOM 759 C 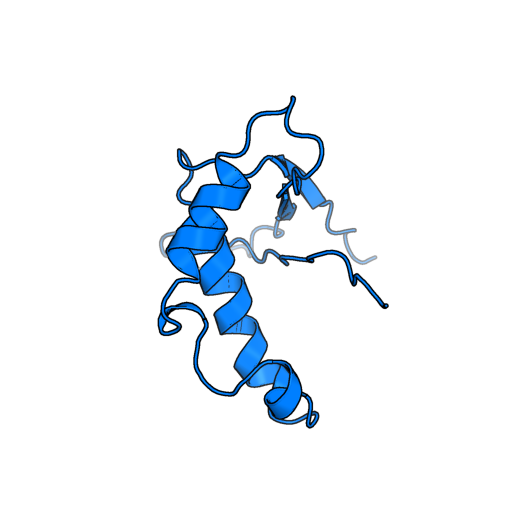C . VAL A 1 95 ? -7.937 -4.330 -6.892 1.00 46.56 95 VAL A C 1
ATOM 761 O O . VAL A 1 95 ? -6.765 -4.663 -6.727 1.00 46.56 95 VAL A O 1
ATOM 764 N N . CYS A 1 96 ? -8.298 -3.120 -7.320 1.00 39.00 96 CYS A N 1
ATOM 765 C CA . CYS A 1 96 ? -7.382 -2.012 -7.572 1.00 39.00 96 CYS A CA 1
ATOM 766 C C . CYS A 1 96 ? -7.198 -1.173 -6.302 1.00 39.00 96 CYS A C 1
ATOM 768 O O . CYS A 1 96 ? -8.179 -0.740 -5.699 1.00 39.00 96 CYS A O 1
ATOM 770 N N . ALA A 1 97 ? -5.949 -0.883 -5.938 1.00 40.84 97 ALA A N 1
ATOM 771 C CA . ALA A 1 97 ? -5.621 0.173 -4.987 1.00 40.84 97 ALA A CA 1
ATOM 772 C C . ALA A 1 97 ? -5.278 1.448 -5.776 1.00 40.84 97 ALA A C 1
ATOM 774 O O . ALA A 1 97 ? -4.281 1.484 -6.492 1.00 40.84 97 ALA A O 1
ATOM 775 N N . CYS A 1 98 ? -6.103 2.492 -5.667 1.00 37.03 98 CYS A N 1
ATOM 776 C CA . CYS A 1 98 ? -5.762 3.829 -6.154 1.00 37.03 98 CYS A CA 1
ATOM 777 C C . CYS A 1 98 ? -5.422 4.708 -4.952 1.00 37.03 98 CYS A C 1
ATOM 779 O O . CYS A 1 98 ? -6.291 4.989 -4.129 1.00 37.03 98 CYS A O 1
ATOM 781 N N . TRP A 1 99 ? -4.173 5.158 -4.861 1.00 44.66 99 TRP A N 1
ATOM 782 C CA . TRP A 1 99 ? -3.831 6.301 -4.020 1.00 44.66 99 TRP A CA 1
ATOM 783 C C . TRP A 1 99 ? -3.935 7.579 -4.846 1.00 44.66 99 TRP A C 1
ATOM 785 O O . TRP A 1 99 ? -3.486 7.626 -5.992 1.00 44.66 99 TRP A O 1
ATOM 795 N N . GLY A 1 100 ? -4.590 8.586 -4.264 1.00 35.12 100 GLY A N 1
ATOM 796 C CA . GLY A 1 100 ? -4.800 9.893 -4.872 1.00 35.12 100 GLY A CA 1
ATOM 797 C C . GLY A 1 100 ? -3.481 10.490 -5.349 1.00 35.12 100 GLY A C 1
ATOM 798 O O . GLY A 1 100 ? -2.508 10.567 -4.603 1.00 35.12 100 GLY A O 1
ATOM 799 N N . CYS A 1 101 ? -3.4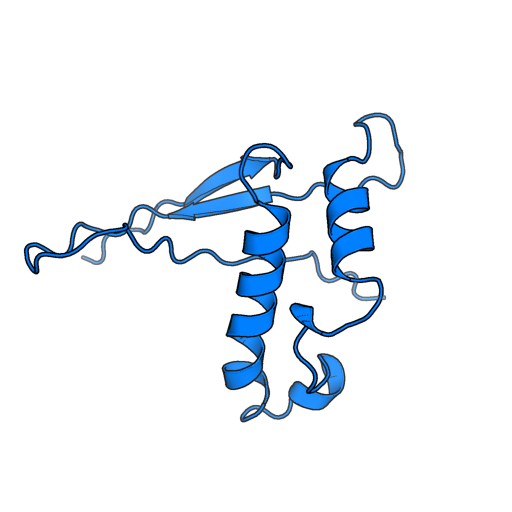65 10.891 -6.616 1.00 30.95 101 CYS A N 1
ATOM 800 C CA . CYS A 1 101 ? -2.368 11.611 -7.233 1.00 30.95 101 CYS A CA 1
ATOM 801 C C . CYS A 1 101 ? -2.282 12.998 -6.578 1.00 30.95 101 CYS A C 1
ATOM 803 O O . CYS A 1 101 ? -3.025 13.909 -6.939 1.00 30.95 101 CYS A O 1
ATOM 805 N N . GLY A 1 102 ? -1.412 13.147 -5.579 1.00 32.66 102 GLY A N 1
ATOM 806 C CA . GLY A 1 102 ? -0.917 14.450 -5.149 1.00 32.66 102 GLY A CA 1
ATOM 807 C C . GLY A 1 102 ? 0.037 14.973 -6.216 1.00 32.66 102 GLY A C 1
ATOM 808 O O . GLY A 1 102 ? 1.248 14.821 -6.089 1.00 32.66 102 GLY A O 1
ATOM 809 N N . ILE A 1 103 ? -0.522 15.507 -7.303 1.00 31.14 103 ILE A N 1
ATOM 810 C CA . ILE A 1 103 ? 0.219 16.343 -8.247 1.00 31.14 103 ILE A CA 1
ATOM 811 C C . ILE A 1 103 ? 0.545 17.628 -7.483 1.00 31.14 103 ILE A C 1
ATOM 813 O O . ILE A 1 103 ? -0.368 18.335 -7.056 1.00 31.14 103 ILE A O 1
ATOM 817 N N . MET A 1 104 ? 1.838 17.849 -7.245 1.00 31.11 104 MET A N 1
ATOM 818 C CA . MET A 1 104 ? 2.390 19.132 -6.807 1.00 31.11 104 MET A CA 1
ATOM 819 C C . MET A 1 104 ? 2.153 20.205 -7.868 1.00 31.11 104 MET A C 1
ATOM 821 O O . MET A 1 104 ? 2.283 19.871 -9.068 1.00 31.11 104 MET A O 1
#

Organism: NCBI:txid656916

pLDDT: mean 75.41, std 20.35, range [30.95, 94.19]

Secondary structure (DSSP, 8-state):
------EEEEE--GGGTHHHHHHHHHHHHHHHHTTTT-HHHH-SS-GGGSTTHHHHHHHHHH--TT-TT----EEEEE----------S---------------

Foldseek 3Di:
DDPDFDWDKDFDDVVVVVLVVVLVLLQVCLVVCVVVPNCVVSPNDRLVPDPCSSVVSVCQSPDDPPDPPHDTFMWIWTDDDPPPDDDDDDDDTDTHGDDDPPDD

Radius of gyration: 16.07 Å; chains: 1; bounding box: 37×46×37 Å

Sequence (104 aa):
MSKSNQFQFRSASLAHDDTQFIIAAFDSTLPYLTPIGFGGMWGERPFSQREGFEQDTVKSIKKPEQDQDRIHVFIAEAETPDSVNRNEHTGRKTVCACWGCGIM